Protein AF-A0AAW2TQI1-F1 (afdb_monomer_lite)

pLDDT: mean 74.45, std 17.54, range [37.34, 96.38]

Structure (mmCIF, N/CA/C/O backbone):
data_AF-A0AAW2TQI1-F1
#
_entry.id   AF-A0AAW2TQI1-F1
#
loop_
_atom_site.group_PDB
_atom_site.id
_atom_site.type_symbol
_atom_site.label_atom_id
_atom_site.label_alt_id
_atom_site.label_comp_id
_atom_site.label_asym_id
_atom_site.label_entity_id
_atom_site.label_seq_id
_atom_site.pdbx_PDB_ins_code
_atom_site.Cartn_x
_atom_site.Cartn_y
_atom_site.Cartn_z
_atom_site.occupancy
_atom_site.B_iso_or_equiv
_atom_site.auth_seq_id
_atom_site.auth_comp_id
_atom_site.auth_asym_id
_atom_site.auth_atom_id
_atom_site.pdbx_PDB_model_num
ATOM 1 N N . MET A 1 1 ? 34.542 -29.849 -74.095 1.00 41.56 1 MET A N 1
ATOM 2 C CA . MET A 1 1 ? 35.084 -29.300 -72.827 1.00 41.56 1 MET A CA 1
ATOM 3 C C . MET A 1 1 ? 34.704 -27.828 -72.737 1.00 41.56 1 MET A C 1
ATOM 5 O O . MET A 1 1 ? 34.682 -27.229 -73.804 1.00 41.56 1 MET A O 1
ATOM 9 N N . PRO A 1 2 ? 34.475 -27.197 -71.568 1.00 49.41 2 PRO A N 1
ATOM 10 C CA . PRO A 1 2 ? 34.275 -27.697 -70.201 1.00 49.41 2 PRO A CA 1
ATOM 11 C C . PRO A 1 2 ? 32.931 -27.244 -69.566 1.00 49.41 2 PRO A C 1
ATOM 13 O O . PRO A 1 2 ? 32.366 -26.209 -69.908 1.00 49.41 2 PRO A O 1
ATOM 16 N N . MET A 1 3 ? 32.432 -28.024 -68.602 1.00 49.19 3 MET A N 1
ATOM 17 C CA . MET A 1 3 ? 31.246 -27.703 -67.796 1.00 49.19 3 MET A CA 1
ATOM 18 C C . MET A 1 3 ? 31.577 -26.629 -66.751 1.00 49.19 3 MET A C 1
ATOM 20 O O . MET A 1 3 ? 32.548 -26.766 -66.006 1.00 49.19 3 MET A O 1
ATOM 24 N N . LYS A 1 4 ? 30.753 -25.581 -66.654 1.00 52.31 4 LYS A N 1
ATOM 25 C CA . LYS A 1 4 ? 30.896 -24.528 -65.641 1.00 52.31 4 LYS A CA 1
ATOM 26 C C . LYS A 1 4 ? 30.096 -24.896 -64.387 1.00 52.31 4 LYS A C 1
ATOM 28 O O . LYS A 1 4 ? 28.874 -24.813 -64.375 1.00 52.31 4 LYS A O 1
ATOM 33 N N . LYS A 1 5 ? 30.805 -25.325 -63.338 1.00 51.91 5 LYS A N 1
ATOM 34 C CA . LYS A 1 5 ? 30.327 -25.345 -61.943 1.00 51.91 5 LYS A CA 1
ATOM 35 C C . LYS A 1 5 ? 30.584 -23.983 -61.282 1.00 51.91 5 LYS A C 1
ATOM 37 O O . LYS A 1 5 ? 31.514 -23.292 -61.695 1.00 51.91 5 LYS A O 1
ATOM 42 N N . LYS A 1 6 ? 29.821 -23.722 -60.209 1.00 42.81 6 LYS A N 1
ATOM 43 C CA . LYS A 1 6 ? 29.890 -22.669 -59.161 1.00 42.81 6 LYS A CA 1
ATOM 44 C C . LYS A 1 6 ? 28.640 -21.784 -59.193 1.00 42.81 6 LYS A C 1
ATOM 46 O O . LYS A 1 6 ? 28.255 -21.333 -60.257 1.00 42.81 6 LYS A O 1
ATOM 51 N N . GLU A 1 7 ? 27.958 -21.469 -58.101 1.00 39.72 7 GLU A N 1
ATOM 52 C CA . GLU A 1 7 ? 28.167 -21.701 -56.671 1.00 39.72 7 GLU A CA 1
ATOM 53 C C . GLU A 1 7 ? 26.815 -21.418 -55.994 1.00 39.72 7 GLU A C 1
ATOM 55 O O . GLU A 1 7 ? 26.123 -20.464 -56.345 1.00 39.72 7 GLU A O 1
ATOM 60 N N . THR A 1 8 ? 26.433 -22.244 -55.026 1.00 48.50 8 THR A N 1
ATOM 61 C CA . THR A 1 8 ? 25.321 -21.990 -54.108 1.00 48.50 8 THR A CA 1
ATOM 62 C C . THR A 1 8 ? 25.683 -20.816 -53.200 1.00 48.50 8 THR A C 1
ATOM 64 O O . THR A 1 8 ? 26.434 -20.991 -52.240 1.00 48.50 8 THR A O 1
ATOM 67 N N . LYS A 1 9 ? 25.157 -19.617 -53.466 1.00 39.91 9 LYS A N 1
ATOM 68 C CA . LYS A 1 9 ? 25.144 -18.546 -52.463 1.00 39.91 9 LYS A CA 1
ATOM 69 C C . LYS A 1 9 ? 23.892 -18.691 -51.609 1.00 39.91 9 LYS A C 1
ATOM 71 O O . LYS A 1 9 ? 22.825 -18.194 -51.952 1.00 39.91 9 LYS A O 1
ATOM 76 N N . GLY A 1 10 ? 24.060 -19.398 -50.494 1.00 44.88 10 GLY A N 1
ATOM 77 C CA . GLY A 1 10 ? 23.170 -19.293 -49.350 1.00 44.88 10 GLY A CA 1
ATOM 78 C C . GLY A 1 10 ? 23.178 -17.852 -48.851 1.00 44.88 10 GLY A C 1
ATOM 79 O O . GLY A 1 10 ? 24.150 -17.397 -48.253 1.00 44.88 10 GLY A O 1
ATOM 80 N N . GLY A 1 11 ? 22.104 -17.127 -49.141 1.00 37.34 11 GLY A N 1
ATOM 81 C CA . GLY A 1 11 ? 21.785 -15.873 -48.479 1.00 37.34 11 GLY A CA 1
ATOM 82 C C . GLY A 1 11 ? 21.045 -16.195 -47.192 1.00 37.34 11 GLY A C 1
ATOM 83 O O . GLY A 1 11 ? 19.824 -16.282 -47.188 1.00 37.34 11 GLY A O 1
ATOM 84 N N . SER A 1 12 ? 21.790 -16.412 -46.109 1.00 49.69 12 SER A N 1
ATOM 85 C CA . SER A 1 12 ? 21.239 -16.345 -44.758 1.00 49.69 12 SER A CA 1
ATOM 86 C C . SER A 1 12 ? 20.900 -14.884 -44.476 1.00 49.69 12 SER A C 1
ATOM 88 O O . SER A 1 12 ? 21.736 -14.139 -43.971 1.00 49.69 12 SER A O 1
ATOM 90 N N . SER A 1 13 ? 19.694 -14.449 -44.837 1.00 48.59 13 SER A N 1
ATOM 91 C CA . SER A 1 13 ? 19.139 -13.193 -44.338 1.00 48.59 13 SER A CA 1
ATOM 92 C C . SER A 1 13 ? 18.722 -13.416 -42.887 1.00 48.59 13 SER A C 1
ATOM 94 O O . SER A 1 13 ? 17.563 -13.707 -42.591 1.00 48.59 13 SER A O 1
ATOM 96 N N . ALA A 1 14 ? 19.694 -13.340 -41.980 1.00 60.34 14 ALA A N 1
ATOM 97 C CA . ALA A 1 14 ? 19.381 -13.027 -40.598 1.00 60.34 14 ALA A CA 1
ATOM 98 C C . ALA A 1 14 ? 18.690 -11.653 -40.603 1.00 60.34 14 ALA A C 1
ATOM 100 O O . ALA A 1 14 ? 19.187 -10.747 -41.280 1.00 60.34 14 ALA A O 1
ATOM 101 N N . PRO A 1 15 ? 17.549 -11.473 -39.919 1.00 51.19 15 PRO A N 1
ATOM 102 C CA . PRO A 1 15 ? 17.059 -10.132 -39.681 1.00 51.19 15 PRO A CA 1
ATOM 103 C C . PRO A 1 15 ? 18.095 -9.446 -38.793 1.00 51.19 15 PRO A C 1
ATOM 105 O O . PRO A 1 15 ? 18.330 -9.864 -37.659 1.00 51.19 15 PRO A O 1
ATOM 108 N N . ASP A 1 16 ? 18.747 -8.430 -39.345 1.00 50.06 16 ASP A N 1
ATOM 109 C CA . ASP A 1 16 ? 19.496 -7.445 -38.583 1.00 50.06 16 ASP A CA 1
ATOM 110 C C . ASP A 1 16 ? 18.473 -6.724 -37.700 1.00 50.06 16 ASP A C 1
ATOM 112 O O . ASP A 1 16 ? 17.765 -5.814 -38.137 1.00 50.06 16 ASP A O 1
ATOM 116 N N . VAL A 1 17 ? 18.267 -7.244 -36.488 1.00 58.81 17 VAL A N 1
ATOM 117 C CA . VAL A 1 17 ? 17.437 -6.593 -35.480 1.00 58.81 17 VAL A CA 1
ATOM 118 C C . VAL A 1 17 ? 18.268 -5.422 -34.988 1.00 58.81 17 VAL A C 1
ATOM 120 O O . VAL A 1 17 ? 19.022 -5.536 -34.021 1.00 58.81 17 VAL A O 1
ATOM 123 N N . ALA A 1 18 ? 18.158 -4.304 -35.706 1.00 57.28 18 ALA A N 1
ATOM 124 C CA . ALA A 1 18 ? 18.567 -3.005 -35.211 1.00 57.28 18 ALA A CA 1
ATOM 125 C C . ALA A 1 18 ? 18.084 -2.880 -33.757 1.00 57.28 18 ALA A C 1
ATOM 127 O O . ALA A 1 18 ? 16.956 -3.299 -33.463 1.00 57.28 18 ALA A O 1
ATOM 128 N N . PRO A 1 19 ? 18.901 -2.354 -32.829 1.00 61.25 19 PRO A N 1
ATOM 129 C CA . PRO A 1 19 ? 18.402 -2.052 -31.503 1.00 61.25 19 PRO A CA 1
ATOM 130 C C . PRO A 1 19 ? 17.309 -1.000 -31.692 1.00 61.25 19 PRO A C 1
ATOM 132 O O . PRO A 1 19 ? 17.611 0.163 -31.938 1.00 61.25 19 PRO A O 1
ATOM 135 N N . GLU A 1 20 ? 16.043 -1.431 -31.671 1.00 64.31 20 GLU A N 1
ATOM 136 C CA . GLU A 1 20 ? 14.891 -0.538 -31.597 1.00 64.31 20 GLU A CA 1
ATOM 137 C C . GLU A 1 20 ? 15.213 0.443 -30.480 1.00 64.31 20 GLU A C 1
ATOM 139 O O . GLU A 1 20 ? 15.367 0.035 -29.322 1.00 64.31 20 GLU A O 1
ATOM 144 N N . GLU A 1 21 ? 15.394 1.715 -30.841 1.00 62.41 21 GLU A N 1
ATOM 145 C CA . GLU A 1 21 ? 15.554 2.763 -29.851 1.00 62.41 21 GLU A CA 1
ATOM 146 C C . GLU A 1 21 ? 14.424 2.582 -28.839 1.00 62.41 21 GLU A C 1
ATOM 148 O O . GLU A 1 21 ? 13.259 2.459 -29.247 1.00 62.41 21 GLU A O 1
ATOM 153 N N . PRO A 1 22 ? 14.732 2.470 -27.536 1.00 67.12 22 PRO A N 1
ATOM 154 C CA . PRO A 1 22 ? 13.702 2.237 -26.549 1.00 67.12 22 PRO A CA 1
ATOM 155 C C . PRO A 1 22 ? 12.763 3.434 -26.613 1.00 67.12 22 PRO A C 1
ATOM 157 O O . PRO A 1 22 ? 13.109 4.520 -26.159 1.00 67.12 22 PRO A O 1
ATOM 160 N N . LYS A 1 23 ? 11.585 3.247 -27.220 1.00 67.31 23 LYS A N 1
ATOM 161 C CA . LYS A 1 23 ? 10.505 4.232 -27.232 1.00 67.31 23 LYS A CA 1
ATOM 162 C C . LYS A 1 23 ? 10.202 4.547 -25.769 1.00 67.31 23 LYS A C 1
ATOM 164 O O . LYS A 1 23 ? 9.575 3.755 -25.063 1.00 67.31 23 LYS A O 1
ATOM 169 N N . MET A 1 24 ? 10.760 5.650 -25.277 1.00 72.00 24 MET A N 1
ATOM 170 C CA . MET A 1 24 ? 10.659 6.045 -23.879 1.00 72.00 24 MET A CA 1
ATOM 171 C C . MET A 1 24 ? 9.279 6.658 -23.647 1.00 72.00 24 MET A C 1
ATOM 173 O O . MET A 1 24 ? 9.111 7.872 -23.566 1.00 72.00 24 MET A O 1
ATOM 177 N N . ASP A 1 25 ? 8.262 5.804 -23.574 1.00 86.50 25 ASP A N 1
ATOM 178 C CA . ASP A 1 25 ? 6.928 6.203 -23.151 1.00 86.50 25 ASP A CA 1
ATOM 179 C C . ASP A 1 25 ? 6.990 6.765 -21.725 1.00 86.50 25 ASP A C 1
ATOM 181 O O . ASP A 1 25 ? 7.638 6.209 -20.842 1.00 86.50 25 ASP A O 1
ATOM 185 N N . ILE A 1 26 ? 6.222 7.816 -21.430 1.00 86.25 26 ILE A N 1
ATOM 186 C CA . ILE A 1 26 ? 6.152 8.393 -20.070 1.00 86.25 26 ILE A CA 1
ATOM 187 C C . ILE A 1 26 ? 5.866 7.302 -19.017 1.00 86.25 26 ILE A C 1
ATOM 189 O O . ILE A 1 26 ? 6.375 7.337 -17.900 1.00 86.25 26 ILE A O 1
ATOM 193 N N . LYS A 1 27 ? 5.085 6.279 -19.387 1.00 83.19 27 LYS A N 1
ATOM 194 C CA . LYS A 1 27 ? 4.774 5.131 -18.526 1.00 83.19 27 LYS A CA 1
ATOM 195 C C . LYS A 1 27 ? 5.965 4.201 -18.279 1.00 83.19 27 LYS A C 1
ATOM 197 O O . LYS A 1 27 ? 6.001 3.605 -17.205 1.00 83.19 27 LYS A O 1
ATOM 202 N N . SER A 1 28 ? 6.870 4.003 -19.240 1.00 83.94 28 SER A N 1
ATOM 203 C CA . SER A 1 28 ? 8.086 3.206 -19.022 1.00 83.94 28 SER A CA 1
ATOM 204 C C . SER A 1 28 ? 9.082 3.991 -18.177 1.00 83.94 28 SER A C 1
ATOM 206 O O . SER A 1 28 ? 9.512 3.474 -17.153 1.00 83.94 28 SER A O 1
ATOM 208 N N . ILE A 1 29 ? 9.285 5.278 -18.478 1.00 86.81 29 ILE A N 1
ATOM 209 C CA . ILE A 1 29 ? 10.141 6.174 -17.683 1.00 86.81 29 ILE A CA 1
ATOM 210 C C . ILE A 1 29 ? 9.703 6.201 -16.209 1.00 86.81 29 ILE A C 1
ATOM 212 O O . ILE A 1 29 ? 10.528 6.055 -15.314 1.00 86.81 29 ILE A O 1
ATOM 216 N N . LEU A 1 30 ? 8.402 6.343 -15.922 1.00 83.19 30 LEU A N 1
ATOM 217 C CA . LEU A 1 30 ? 7.898 6.348 -14.540 1.00 83.19 30 LEU A CA 1
ATOM 218 C C . LEU A 1 30 ? 8.141 5.020 -13.804 1.00 83.19 30 LEU A C 1
ATOM 220 O O . LEU A 1 30 ? 8.443 5.036 -12.611 1.00 83.19 30 LEU A O 1
ATOM 224 N N . LYS A 1 31 ? 8.029 3.881 -14.499 1.00 82.75 31 LYS A N 1
ATOM 225 C CA . LYS A 1 31 ? 8.341 2.560 -13.924 1.00 82.75 31 LYS A CA 1
ATOM 226 C C . LYS A 1 31 ? 9.834 2.417 -13.644 1.00 82.75 31 LYS A C 1
ATOM 228 O O . LYS A 1 31 ? 10.207 1.858 -12.616 1.00 82.75 31 LYS A O 1
ATOM 233 N N . ASP A 1 32 ? 10.670 2.944 -14.530 1.00 78.00 32 ASP A N 1
ATOM 234 C CA . ASP A 1 32 ? 12.121 2.909 -14.377 1.00 78.00 32 ASP A CA 1
ATOM 235 C C . ASP A 1 32 ? 12.578 3.825 -13.235 1.00 78.00 32 ASP A C 1
ATOM 237 O O . ASP A 1 32 ? 13.457 3.440 -12.471 1.00 78.00 32 ASP A O 1
ATOM 241 N N . ILE A 1 33 ? 11.920 4.975 -13.028 1.00 83.38 33 ILE A N 1
ATOM 242 C CA . ILE A 1 33 ? 12.127 5.846 -11.856 1.00 83.38 33 ILE A CA 1
ATOM 243 C C . ILE A 1 33 ? 11.748 5.124 -10.555 1.00 83.38 33 ILE A C 1
ATOM 245 O O . ILE A 1 33 ? 12.490 5.204 -9.576 1.00 83.38 33 ILE A O 1
ATOM 249 N N . GLU A 1 34 ? 10.625 4.397 -10.530 1.00 76.88 34 GLU A N 1
ATOM 250 C CA . GLU A 1 34 ? 10.228 3.587 -9.366 1.00 76.88 34 GLU A CA 1
ATOM 251 C C . GLU A 1 34 ? 11.269 2.494 -9.062 1.00 76.88 34 GLU A C 1
ATOM 253 O O . GLU A 1 34 ? 11.554 2.204 -7.899 1.00 76.88 34 GLU A O 1
ATOM 258 N N . PHE A 1 35 ? 11.890 1.927 -10.101 1.00 71.56 35 PHE A N 1
ATOM 259 C CA . PHE A 1 35 ? 12.944 0.924 -9.967 1.00 71.56 35 PHE A CA 1
ATOM 260 C C . PHE A 1 35 ? 14.319 1.522 -9.626 1.00 71.56 35 PHE A C 1
ATOM 262 O O . PHE A 1 35 ? 15.108 0.865 -8.947 1.00 71.56 35 PHE A O 1
ATOM 269 N N . LEU A 1 36 ? 14.613 2.763 -10.021 1.00 72.75 36 LEU A N 1
ATOM 270 C CA . LEU A 1 36 ? 15.906 3.426 -9.798 1.00 72.75 36 LEU A CA 1
ATOM 271 C C . LEU A 1 36 ? 16.269 3.525 -8.305 1.00 72.75 36 LEU A C 1
ATOM 273 O O . LEU A 1 36 ? 17.440 3.464 -7.942 1.00 72.75 36 LEU A O 1
ATOM 277 N N . GLY A 1 37 ? 15.264 3.613 -7.427 1.00 68.94 37 GLY A N 1
ATOM 278 C CA . GLY A 1 37 ? 15.445 3.650 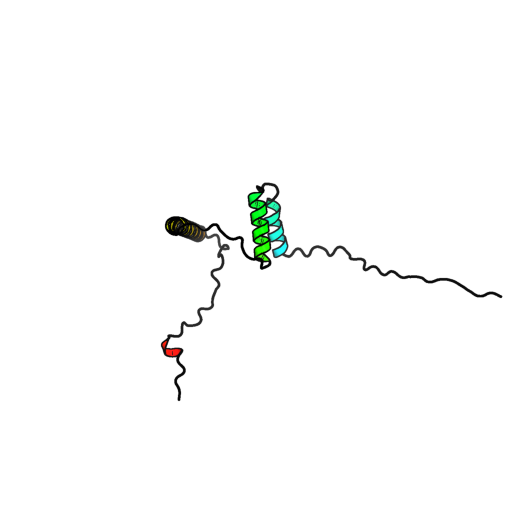-5.972 1.00 68.94 37 GLY A CA 1
ATOM 279 C C . GLY A 1 37 ? 15.844 2.315 -5.329 1.00 68.94 37 GLY A C 1
ATOM 280 O O . GLY A 1 37 ? 16.033 2.262 -4.116 1.00 68.94 37 GLY A O 1
ATOM 281 N N . SER A 1 38 ? 15.966 1.227 -6.096 1.00 69.00 38 SER A N 1
ATOM 282 C CA . SER A 1 38 ? 16.143 -0.128 -5.554 1.00 69.00 38 SER A CA 1
ATOM 283 C C . SER A 1 38 ? 17.547 -0.452 -5.023 1.00 69.00 38 SER A C 1
ATOM 285 O O . SER A 1 38 ? 17.696 -1.442 -4.308 1.00 69.00 38 SER A O 1
ATOM 287 N N . SER A 1 39 ? 18.562 0.374 -5.295 1.00 70.62 39 SER A N 1
ATOM 288 C CA . SER A 1 39 ? 19.934 0.177 -4.792 1.00 70.62 39 SER A CA 1
ATOM 289 C C . SER A 1 39 ? 20.064 0.339 -3.272 1.00 70.62 39 SER A C 1
ATOM 291 O O . SER A 1 39 ? 20.890 -0.330 -2.657 1.00 70.62 39 SER A O 1
ATOM 293 N N . HIS A 1 40 ? 19.231 1.182 -2.655 1.00 80.56 40 HIS A N 1
ATOM 294 C CA . HIS A 1 40 ? 19.224 1.433 -1.207 1.00 80.56 40 HIS A CA 1
ATOM 295 C C . HIS A 1 40 ? 18.087 0.713 -0.467 1.00 80.56 40 HIS A C 1
ATOM 297 O O . HIS A 1 40 ? 17.875 0.951 0.721 1.00 80.56 40 HIS A O 1
ATOM 303 N N . MET A 1 41 ? 17.342 -0.155 -1.155 1.00 85.06 41 MET A N 1
ATOM 304 C CA . MET A 1 41 ? 16.216 -0.870 -0.563 1.00 85.06 41 MET A CA 1
ATOM 305 C C . MET A 1 41 ? 16.673 -2.110 0.193 1.00 85.06 41 MET A C 1
ATOM 307 O O . MET A 1 41 ? 17.556 -2.859 -0.229 1.00 85.06 41 MET A O 1
ATOM 311 N N . THR A 1 42 ? 16.001 -2.373 1.305 1.00 89.69 42 THR A N 1
ATOM 312 C CA . THR A 1 42 ? 16.115 -3.647 2.000 1.00 89.69 42 THR A CA 1
ATOM 313 C C . THR A 1 42 ? 15.574 -4.776 1.119 1.00 89.69 42 THR A C 1
ATOM 315 O O . THR A 1 42 ? 14.691 -4.589 0.277 1.00 89.69 42 THR A O 1
ATOM 318 N N . TRP A 1 43 ? 16.055 -6.000 1.349 1.00 89.38 43 TRP A N 1
ATOM 319 C CA . TRP A 1 43 ? 15.546 -7.195 0.663 1.00 89.38 43 TRP A CA 1
ATOM 320 C C . TRP A 1 43 ? 14.012 -7.317 0.729 1.00 89.38 43 TRP A C 1
ATOM 322 O O . TRP A 1 43 ? 13.367 -7.734 -0.234 1.00 89.38 43 TRP A O 1
ATOM 332 N N . LYS A 1 44 ? 13.419 -6.921 1.861 1.00 90.62 44 LYS A N 1
ATOM 333 C CA . LYS A 1 44 ? 11.973 -6.976 2.086 1.00 90.62 44 LYS A CA 1
ATOM 334 C C . LYS A 1 44 ? 11.217 -6.040 1.146 1.00 90.62 44 LYS A C 1
ATOM 336 O O . LYS A 1 44 ? 10.259 -6.460 0.506 1.00 90.62 44 LYS A O 1
ATOM 341 N N . GLU A 1 45 ? 11.697 -4.810 1.014 1.00 88.81 45 GLU A N 1
ATOM 342 C CA . GLU A 1 45 ? 11.125 -3.814 0.107 1.00 88.81 45 GLU A CA 1
ATOM 343 C C . GLU A 1 45 ? 11.264 -4.256 -1.351 1.00 88.81 45 GLU A C 1
ATOM 345 O O . GLU A 1 45 ? 10.300 -4.175 -2.114 1.00 88.81 45 GLU A O 1
ATOM 350 N N . LYS A 1 46 ? 12.416 -4.828 -1.724 1.00 89.25 46 LYS A N 1
ATOM 351 C CA . LYS A 1 46 ? 12.623 -5.403 -3.060 1.00 89.25 46 LYS A CA 1
ATOM 352 C C . LYS A 1 46 ? 11.603 -6.503 -3.370 1.00 89.25 46 LYS A C 1
ATOM 354 O O . LYS A 1 46 ? 10.985 -6.489 -4.436 1.00 89.25 46 LYS A O 1
ATOM 359 N N . LYS A 1 47 ? 11.369 -7.419 -2.424 1.00 91.38 47 LYS A N 1
ATOM 360 C CA . LYS A 1 47 ? 10.377 -8.491 -2.586 1.00 91.38 47 LYS A CA 1
ATOM 361 C C . LYS A 1 47 ? 8.954 -7.948 -2.707 1.00 91.38 47 LYS A C 1
ATOM 363 O O . LYS A 1 47 ? 8.166 -8.469 -3.496 1.00 91.38 47 LYS A O 1
ATOM 368 N N . ASP A 1 48 ? 8.625 -6.892 -1.973 1.00 90.31 48 ASP A N 1
ATOM 369 C CA . ASP A 1 48 ? 7.317 -6.246 -2.063 1.00 90.31 48 ASP A CA 1
ATOM 370 C C . ASP A 1 48 ? 7.097 -5.563 -3.422 1.00 90.31 48 ASP A C 1
ATOM 372 O O . ASP A 1 48 ? 6.000 -5.674 -3.976 1.00 90.31 48 ASP A O 1
ATOM 376 N N . LEU A 1 49 ? 8.119 -4.926 -4.006 1.00 88.88 49 LEU A N 1
ATOM 377 C CA . LEU A 1 49 ? 8.040 -4.370 -5.365 1.00 88.88 49 LEU A CA 1
ATOM 378 C C . LEU A 1 49 ? 7.823 -5.462 -6.420 1.00 88.88 49 LEU A C 1
ATOM 380 O O . LEU A 1 49 ? 6.962 -5.325 -7.291 1.00 88.88 49 LEU A O 1
ATOM 384 N N . GLU A 1 50 ? 8.537 -6.582 -6.315 1.00 88.69 50 GLU A N 1
ATOM 385 C CA . GLU A 1 50 ? 8.314 -7.742 -7.185 1.00 88.69 50 GLU A CA 1
ATOM 386 C C . GLU A 1 50 ? 6.888 -8.287 -7.047 1.00 88.69 50 GLU A C 1
ATOM 388 O O . GLU A 1 50 ? 6.217 -8.533 -8.050 1.00 88.69 50 GLU A O 1
ATOM 393 N N . ASN A 1 51 ? 6.384 -8.421 -5.817 1.00 91.81 51 ASN A N 1
ATOM 394 C CA . ASN A 1 51 ? 5.018 -8.878 -5.569 1.00 91.81 51 ASN A CA 1
ATOM 395 C C . ASN A 1 51 ? 3.986 -7.925 -6.194 1.00 91.81 51 ASN A C 1
ATOM 397 O O . ASN A 1 51 ? 3.013 -8.383 -6.794 1.00 91.81 51 ASN A O 1
ATOM 401 N N . ARG A 1 52 ? 4.200 -6.604 -6.120 1.00 90.31 52 ARG A N 1
ATOM 402 C CA . ARG A 1 52 ? 3.342 -5.610 -6.794 1.00 90.31 52 ARG A CA 1
ATOM 403 C C . ARG A 1 52 ? 3.371 -5.768 -8.310 1.00 90.31 52 ARG A C 1
ATOM 405 O O . ARG A 1 52 ? 2.317 -5.678 -8.942 1.00 90.31 52 ARG A O 1
ATOM 412 N N . LYS A 1 53 ? 4.540 -6.044 -8.893 1.00 89.94 53 LYS A N 1
ATOM 413 C CA . LYS A 1 53 ? 4.679 -6.321 -10.329 1.00 89.94 53 LYS A CA 1
ATOM 414 C C . LYS A 1 53 ? 3.896 -7.573 -10.724 1.00 89.94 53 LYS A C 1
ATOM 416 O O . LYS A 1 53 ? 3.127 -7.519 -11.677 1.00 89.94 53 LYS A O 1
ATOM 421 N N . VAL A 1 54 ? 4.016 -8.657 -9.958 1.00 92.31 54 VAL A N 1
ATOM 422 C CA . VAL A 1 54 ? 3.257 -9.902 -10.182 1.00 92.31 54 VAL A CA 1
ATOM 423 C C . VAL A 1 54 ? 1.749 -9.646 -10.128 1.00 92.31 54 VAL A C 1
ATOM 425 O O . VAL A 1 54 ? 1.026 -10.086 -11.017 1.00 92.31 54 VAL A O 1
ATOM 428 N N . VAL A 1 55 ? 1.271 -8.883 -9.142 1.00 93.50 55 VAL A N 1
ATOM 429 C CA . VAL A 1 55 ? -0.153 -8.520 -9.030 1.00 93.50 55 VAL A CA 1
ATOM 430 C C . VAL A 1 55 ? -0.616 -7.638 -10.192 1.00 93.50 55 VAL A C 1
ATOM 432 O O . VAL A 1 55 ? -1.698 -7.855 -10.730 1.00 93.50 55 VAL A O 1
ATOM 435 N N . SER A 1 56 ? 0.208 -6.682 -10.628 1.00 89.31 56 SER A N 1
ATOM 436 C CA . SER A 1 56 ? -0.104 -5.792 -11.760 1.00 89.31 56 SER A CA 1
ATOM 437 C C . SER A 1 56 ? -0.234 -6.542 -13.088 1.00 89.31 56 SER A C 1
ATOM 439 O O . SER A 1 56 ? -0.976 -6.114 -13.966 1.00 89.31 56 SER A O 1
ATOM 441 N N . LEU A 1 57 ? 0.458 -7.676 -13.224 1.00 92.31 57 LEU A N 1
ATOM 442 C CA . LEU A 1 57 ? 0.361 -8.584 -14.371 1.00 92.31 57 LEU A CA 1
ATOM 443 C C . LEU A 1 57 ? -0.838 -9.549 -14.279 1.00 92.31 57 LEU A C 1
ATOM 445 O O . LEU A 1 57 ? -0.980 -10.425 -15.126 1.00 92.31 57 LEU A O 1
ATOM 449 N N . GLY A 1 58 ? -1.698 -9.405 -13.264 1.00 93.38 58 GLY A N 1
ATOM 450 C CA . GLY A 1 58 ? -2.870 -10.260 -13.047 1.00 93.38 58 GLY A CA 1
ATOM 451 C C . GLY A 1 58 ? -2.629 -11.438 -12.100 1.00 93.38 58 GLY A C 1
ATOM 452 O O . GLY A 1 58 ? -3.506 -12.283 -11.933 1.00 93.38 58 GLY A O 1
ATOM 453 N N . GLY A 1 59 ? -1.464 -11.507 -11.453 1.00 94.31 59 GLY A N 1
ATOM 454 C CA . GLY A 1 59 ? -1.190 -12.490 -10.412 1.00 94.31 59 GLY A CA 1
ATOM 455 C C . GLY A 1 59 ? -2.052 -12.278 -9.162 1.00 94.31 59 GLY A C 1
ATOM 456 O O . GLY A 1 59 ? -2.456 -11.164 -8.823 1.00 94.31 59 GLY A O 1
ATOM 457 N N . LYS A 1 60 ? -2.317 -13.362 -8.427 1.00 93.69 60 LYS A N 1
ATOM 458 C CA . LYS A 1 60 ? -3.054 -13.290 -7.160 1.00 93.69 60 LYS A CA 1
ATOM 459 C C . LYS A 1 60 ? -2.217 -12.561 -6.093 1.00 93.69 60 LYS A C 1
ATOM 461 O O . LYS A 1 60 ? -1.051 -12.913 -5.910 1.00 93.69 60 LYS A O 1
ATOM 466 N N . PRO A 1 61 ? -2.793 -11.606 -5.338 1.00 92.81 61 PRO A N 1
ATOM 467 C CA . PRO A 1 61 ? -2.096 -10.963 -4.229 1.00 92.81 61 PRO A CA 1
ATOM 468 C C . PRO A 1 61 ? -1.645 -11.954 -3.147 1.00 92.81 61 PRO A C 1
ATOM 470 O O . PRO A 1 61 ? -2.360 -12.928 -2.877 1.00 92.81 61 PRO A O 1
ATOM 473 N N . PRO A 1 62 ? -0.500 -11.699 -2.484 1.00 91.31 62 PRO A N 1
ATOM 474 C CA . PRO A 1 62 ? -0.023 -12.553 -1.406 1.00 91.31 62 PRO A CA 1
ATOM 475 C C . PRO A 1 62 ? -1.037 -12.588 -0.259 1.00 91.31 62 PRO A C 1
ATOM 477 O O . PRO A 1 62 ? -1.613 -11.568 0.134 1.00 91.31 62 PRO A O 1
ATOM 480 N N . MET A 1 63 ? -1.269 -13.785 0.280 1.00 90.88 63 MET A N 1
ATOM 481 C CA . MET A 1 63 ? -2.233 -13.983 1.357 1.00 90.88 63 MET A CA 1
ATOM 482 C C . MET A 1 63 ? -1.717 -13.345 2.650 1.00 90.88 63 MET A C 1
ATOM 484 O O . MET A 1 63 ? -0.590 -13.591 3.072 1.00 90.88 63 MET A O 1
ATOM 488 N N . LYS A 1 64 ? -2.555 -12.536 3.302 1.00 89.12 64 LYS A N 1
ATOM 489 C CA . LYS A 1 64 ? -2.244 -11.962 4.616 1.00 89.12 64 LYS A CA 1
ATOM 490 C C . LYS A 1 64 ? -2.525 -12.986 5.716 1.00 89.12 64 LYS A C 1
ATOM 492 O O . LYS A 1 64 ? -3.460 -13.781 5.601 1.00 89.12 64 LYS A O 1
ATOM 497 N N . GLN A 1 65 ? -1.748 -12.937 6.797 1.00 92.69 65 GLN A N 1
ATOM 498 C CA . GLN A 1 65 ? -1.998 -13.755 7.983 1.00 92.69 65 GLN A CA 1
ATOM 499 C C . GLN A 1 65 ? -3.390 -13.459 8.555 1.00 92.69 65 GLN A C 1
ATOM 501 O O . GLN A 1 65 ? -3.812 -12.303 8.639 1.00 92.69 65 GLN A O 1
ATOM 506 N N . ARG A 1 66 ? -4.107 -14.510 8.964 1.00 92.06 66 ARG A N 1
ATOM 507 C CA . ARG A 1 66 ? -5.393 -14.367 9.649 1.00 92.06 66 ARG A CA 1
ATOM 508 C C . ARG A 1 66 ? -5.160 -13.815 11.051 1.00 92.06 66 ARG A C 1
ATOM 510 O O . ARG A 1 66 ? -4.466 -14.433 11.851 1.00 92.06 66 ARG A O 1
ATOM 517 N N . LEU A 1 67 ? -5.757 -12.662 11.330 1.00 92.81 67 LEU A N 1
ATOM 518 C CA . LEU A 1 67 ? -5.759 -12.033 12.648 1.00 92.81 67 LEU A CA 1
ATOM 519 C C . LEU A 1 67 ? -7.183 -12.046 13.2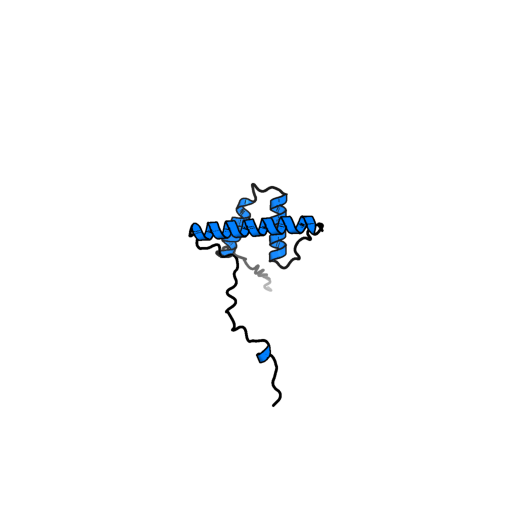21 1.00 92.81 67 LEU A C 1
ATOM 521 O O . LEU A 1 67 ? -8.145 -11.969 12.449 1.00 92.81 67 LEU A O 1
ATOM 525 N N . PRO A 1 68 ? -7.345 -12.117 14.554 1.00 96.38 68 PRO A N 1
ATOM 526 C CA . PRO A 1 68 ? -8.655 -12.004 15.180 1.00 96.38 68 PRO A CA 1
ATOM 527 C C . PRO A 1 68 ? -9.286 -10.635 14.891 1.00 96.38 68 PRO A C 1
ATOM 529 O O . PRO A 1 68 ? -8.598 -9.617 14.766 1.00 96.38 68 PRO A O 1
ATOM 532 N N . LEU A 1 69 ? -10.620 -10.606 14.811 1.00 92.38 69 LEU A N 1
ATOM 533 C CA . LEU A 1 69 ? -11.376 -9.414 14.408 1.00 92.38 69 LEU A CA 1
ATOM 534 C C . LEU A 1 69 ? -11.137 -8.211 15.326 1.00 92.38 69 LEU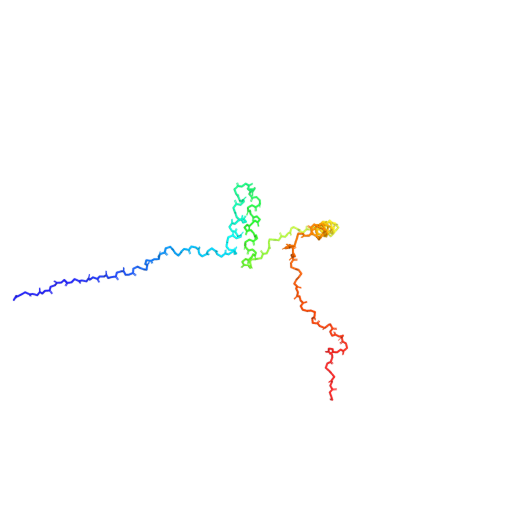 A C 1
ATOM 536 O O . LEU A 1 69 ? -11.110 -7.079 14.847 1.00 92.38 69 LEU A O 1
ATOM 540 N N . SER A 1 70 ? -10.938 -8.447 16.622 1.00 93.56 70 SER A N 1
ATOM 541 C CA . SER A 1 70 ? -10.625 -7.402 17.602 1.00 93.56 70 SER A CA 1
ATOM 542 C C . SER A 1 70 ? -9.365 -6.620 17.222 1.00 93.56 70 SER A C 1
ATOM 544 O O . SER A 1 70 ? -9.379 -5.392 17.225 1.00 93.56 70 SER A O 1
ATOM 546 N N . VAL A 1 71 ? -8.305 -7.321 16.810 1.00 92.38 71 VAL A N 1
ATOM 547 C CA . VAL A 1 71 ? -7.022 -6.722 16.416 1.00 92.38 71 VAL A CA 1
ATOM 548 C C . VAL A 1 71 ? -7.116 -6.090 15.026 1.00 92.38 71 VAL A C 1
ATOM 550 O O . VAL A 1 71 ? -6.679 -4.956 14.828 1.00 92.38 71 VAL A O 1
ATOM 553 N N . ALA A 1 72 ? -7.739 -6.782 14.067 1.00 90.06 72 ALA A N 1
ATOM 554 C CA . ALA A 1 72 ? -7.846 -6.307 12.687 1.00 90.06 72 ALA A CA 1
ATOM 555 C C . ALA A 1 72 ? -8.681 -5.018 12.552 1.00 90.06 72 ALA A C 1
ATOM 557 O O . ALA A 1 72 ? -8.359 -4.146 11.747 1.00 90.06 72 ALA A O 1
ATOM 558 N N . ARG A 1 73 ? -9.745 -4.854 13.350 1.00 93.56 73 ARG A N 1
ATOM 559 C CA . ARG A 1 73 ? -10.595 -3.650 13.297 1.00 93.56 73 ARG A CA 1
ATOM 560 C C . ARG A 1 73 ? -9.832 -2.382 13.677 1.00 93.56 73 ARG A C 1
ATOM 562 O O . ARG A 1 73 ? -10.010 -1.347 13.037 1.00 93.56 73 ARG A O 1
ATOM 569 N N . VAL A 1 74 ? -8.971 -2.458 14.691 1.00 94.81 74 VAL A N 1
ATOM 570 C CA . VAL A 1 74 ? -8.221 -1.296 15.192 1.00 94.81 74 VAL A CA 1
ATOM 571 C C . VAL A 1 74 ? -7.197 -0.816 14.166 1.00 94.81 74 VAL A C 1
ATOM 573 O O . VAL A 1 74 ? -7.069 0.389 13.944 1.00 94.81 74 VAL A O 1
ATOM 576 N N . THR A 1 75 ? -6.485 -1.737 13.514 1.00 91.19 75 THR A N 1
ATOM 577 C CA . THR A 1 75 ? -5.484 -1.383 12.497 1.00 91.19 75 THR A CA 1
ATOM 578 C C . THR A 1 75 ? -6.134 -0.759 11.266 1.00 91.19 75 THR A C 1
ATOM 580 O O . THR A 1 75 ? -5.661 0.278 10.802 1.00 91.19 75 THR A O 1
A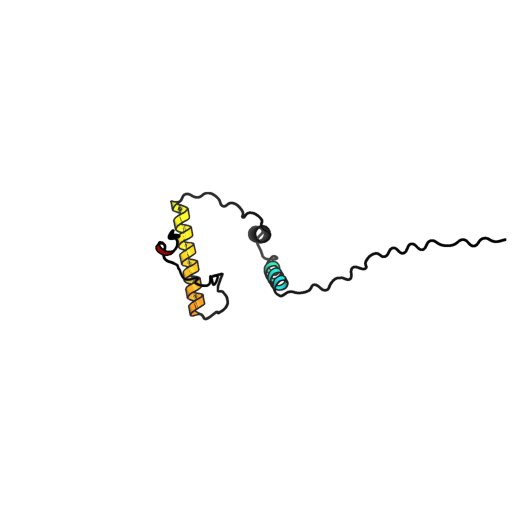TOM 583 N N . MET A 1 76 ? -7.260 -1.314 10.805 1.00 90.75 76 MET A N 1
ATOM 584 C CA . MET A 1 76 ? -8.044 -0.772 9.690 1.00 90.75 76 MET A CA 1
ATOM 585 C C . MET A 1 76 ? -8.582 0.632 9.988 1.00 90.75 76 MET A C 1
ATOM 587 O O . MET A 1 76 ? -8.456 1.523 9.150 1.00 90.75 76 MET A O 1
ATOM 591 N N . LYS A 1 77 ? -9.130 0.859 11.192 1.00 95.81 77 LYS A N 1
ATOM 592 C CA . LYS A 1 77 ? -9.623 2.183 11.606 1.00 95.81 77 LYS A CA 1
ATOM 593 C C . LYS A 1 77 ? -8.502 3.225 11.592 1.00 95.81 77 LYS A C 1
ATOM 595 O O . LYS A 1 77 ? -8.638 4.254 10.941 1.00 95.81 77 LYS A O 1
ATOM 600 N N . LYS A 1 78 ? -7.363 2.923 12.226 1.00 95.56 78 LYS A N 1
ATOM 601 C CA . LYS A 1 78 ? -6.202 3.830 12.257 1.00 95.56 78 LYS A CA 1
ATOM 602 C C . LYS A 1 78 ? -5.613 4.085 10.869 1.00 95.56 78 LYS A C 1
ATOM 604 O O . LYS A 1 78 ? -5.096 5.168 10.616 1.00 95.56 78 LYS A O 1
ATOM 609 N N . GLN A 1 79 ? -5.645 3.094 9.977 1.00 93.19 79 GLN A N 1
ATOM 610 C CA . GLN A 1 79 ? -5.201 3.274 8.597 1.00 93.19 79 GLN A CA 1
ATOM 611 C C . GLN A 1 79 ? -6.114 4.243 7.843 1.00 93.19 79 GLN A C 1
ATOM 613 O O . GLN A 1 79 ? -5.607 5.187 7.246 1.00 93.19 79 GLN A O 1
ATOM 618 N N . LYS A 1 80 ? -7.435 4.069 7.956 1.00 95.38 80 LYS A N 1
ATOM 619 C CA . LYS A 1 80 ? -8.422 4.963 7.342 1.00 95.38 80 LYS A CA 1
ATOM 620 C C . LYS A 1 80 ? -8.281 6.401 7.844 1.00 95.38 80 LYS A C 1
ATOM 622 O O . LYS A 1 80 ? -8.214 7.319 7.042 1.00 95.38 80 LYS A O 1
ATOM 627 N N . GLU A 1 81 ? -8.141 6.587 9.155 1.00 95.06 81 GLU A N 1
ATOM 628 C CA . GLU A 1 81 ? -7.928 7.911 9.759 1.00 95.06 81 GLU A CA 1
ATOM 629 C C . GLU A 1 81 ? -6.630 8.575 9.267 1.00 95.06 81 GLU 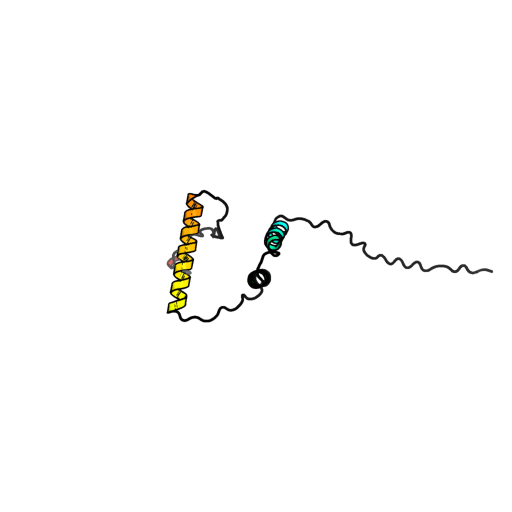A C 1
ATOM 631 O O . GLU A 1 81 ? -6.602 9.781 9.029 1.00 95.06 81 GLU A O 1
ATOM 636 N N . ARG A 1 82 ? -5.545 7.806 9.083 1.00 93.12 82 ARG A N 1
ATOM 637 C CA . ARG A 1 82 ? -4.294 8.328 8.505 1.00 93.12 82 ARG A CA 1
ATOM 638 C C . ARG A 1 82 ? -4.459 8.739 7.046 1.00 93.12 82 ARG A C 1
ATOM 640 O O . ARG A 1 82 ? -3.948 9.785 6.660 1.00 93.12 82 ARG A O 1
ATOM 647 N N . GLU A 1 83 ? -5.152 7.934 6.249 1.00 90.12 83 GLU A N 1
ATOM 648 C CA . GLU A 1 83 ? -5.427 8.239 4.841 1.00 90.12 83 GLU A CA 1
ATOM 649 C C . GLU A 1 83 ? -6.325 9.477 4.701 1.00 90.12 83 GLU A C 1
ATOM 651 O O . GLU A 1 83 ? -6.063 10.326 3.852 1.00 90.12 83 GLU A O 1
ATOM 656 N N . GLU A 1 84 ? -7.323 9.634 5.573 1.00 91.56 84 GLU A N 1
ATOM 657 C CA . GLU A 1 84 ? -8.192 10.815 5.623 1.00 91.56 84 GLU A CA 1
ATOM 658 C C . GLU A 1 84 ? -7.423 12.081 6.021 1.00 91.56 84 GLU A C 1
ATOM 660 O O . GLU A 1 84 ? -7.560 13.104 5.351 1.00 91.56 84 GLU A O 1
ATOM 665 N N . LYS A 1 85 ? -6.560 12.015 7.046 1.00 92.31 85 LYS A N 1
ATOM 666 C CA . LYS A 1 85 ? -5.691 13.144 7.425 1.00 92.31 85 LYS A CA 1
ATOM 667 C C . LYS A 1 85 ? -4.761 13.555 6.290 1.00 92.31 85 LYS A C 1
ATOM 669 O O . LYS A 1 85 ? -4.692 14.730 5.955 1.00 92.31 85 LYS A O 1
ATOM 674 N N . LEU A 1 86 ? -4.107 12.587 5.652 1.00 88.12 86 LEU A N 1
ATOM 675 C CA . LEU A 1 86 ? -3.237 12.837 4.504 1.00 88.12 86 LEU A CA 1
ATOM 676 C C . LEU A 1 86 ? -4.013 13.460 3.332 1.00 88.12 86 LEU A C 1
ATOM 678 O O . LEU A 1 86 ? -3.499 14.332 2.635 1.00 88.12 86 LEU A O 1
ATOM 682 N N . LEU A 1 87 ? -5.255 13.026 3.101 1.00 86.12 87 LEU A N 1
ATOM 683 C CA . LEU A 1 87 ? -6.123 13.597 2.073 1.00 86.12 87 LEU A CA 1
ATOM 684 C C . LEU A 1 87 ? -6.521 15.040 2.408 1.00 86.12 87 LEU A C 1
ATOM 686 O O . LEU A 1 87 ? -6.491 15.896 1.524 1.00 86.12 87 LEU A O 1
ATOM 690 N N . GLN A 1 88 ? -6.843 15.320 3.670 1.00 86.94 88 GLN A N 1
ATOM 691 C CA . GLN A 1 88 ? -7.155 16.664 4.152 1.00 86.94 88 GLN A CA 1
ATOM 692 C C . GLN A 1 88 ? -5.943 17.596 4.035 1.00 86.94 88 GLN A C 1
ATOM 694 O O . GLN A 1 88 ? -6.069 18.695 3.500 1.00 86.94 88 GLN A O 1
ATOM 699 N N . GLU A 1 89 ? -4.761 17.148 4.458 1.00 85.88 89 GLU A N 1
ATOM 700 C CA . GLU A 1 89 ? -3.504 17.890 4.307 1.00 85.88 89 GLU A CA 1
ATOM 701 C C . GLU A 1 89 ? -3.209 18.198 2.835 1.00 85.88 89 GLU A C 1
ATOM 703 O O . GLU A 1 89 ? -2.898 19.338 2.493 1.00 85.88 89 GLU A O 1
ATOM 708 N N . ARG A 1 90 ? -3.371 17.216 1.936 1.00 83.19 90 ARG A N 1
ATOM 709 C CA . ARG A 1 90 ? -3.210 17.410 0.483 1.00 83.19 90 ARG A CA 1
ATOM 710 C C . ARG A 1 90 ? -4.196 18.429 -0.087 1.00 83.19 90 ARG A C 1
ATOM 712 O O . ARG A 1 90 ? -3.806 19.204 -0.959 1.00 83.19 90 ARG A O 1
ATOM 719 N N . ALA A 1 91 ? -5.442 18.424 0.391 1.00 81.31 91 ALA A N 1
ATOM 720 C CA . ALA A 1 91 ? -6.467 19.377 -0.024 1.00 81.31 91 ALA A CA 1
ATOM 721 C C . ALA A 1 91 ? -6.136 20.806 0.433 1.00 81.31 91 ALA A C 1
ATOM 723 O O . ALA A 1 91 ? -6.265 21.738 -0.356 1.00 81.31 91 ALA A O 1
ATOM 724 N N . ILE A 1 92 ? -5.655 20.973 1.670 1.00 82.06 92 ILE A N 1
ATOM 725 C CA . ILE A 1 92 ? -5.254 22.277 2.223 1.00 82.06 92 ILE A CA 1
ATOM 726 C C . ILE A 1 92 ? -4.018 22.826 1.500 1.00 82.06 92 ILE A C 1
ATOM 728 O O . ILE A 1 92 ? -3.993 23.998 1.137 1.00 82.06 92 ILE A O 1
ATOM 732 N N . LEU A 1 93 ? -3.002 21.990 1.251 1.00 77.38 93 LEU A N 1
ATOM 733 C CA . LEU A 1 93 ? -1.756 22.413 0.596 1.00 77.38 93 LEU A CA 1
ATOM 734 C C . LEU A 1 93 ? -1.898 22.691 -0.911 1.00 77.38 93 LEU A C 1
ATOM 736 O O . LEU A 1 93 ? -0.901 23.003 -1.559 1.00 77.38 93 LEU A O 1
ATOM 740 N N . GLY A 1 94 ? -3.091 22.534 -1.497 1.00 66.50 94 GLY A N 1
ATOM 741 C CA . GLY A 1 94 ? -3.331 22.816 -2.915 1.00 66.50 94 GLY A CA 1
ATOM 742 C C . GLY A 1 94 ? -2.485 21.972 -3.878 1.00 66.50 94 GLY A C 1
ATOM 743 O O . GLY A 1 94 ? -2.343 22.331 -5.047 1.00 66.50 94 GLY A O 1
ATOM 744 N N . ARG A 1 95 ? -1.908 20.847 -3.420 1.00 64.50 95 ARG A N 1
ATOM 745 C CA . ARG A 1 95 ? -1.076 19.962 -4.249 1.00 64.50 95 ARG A CA 1
ATOM 746 C C . ARG A 1 95 ? -1.987 19.125 -5.154 1.00 64.50 95 ARG A C 1
ATOM 748 O O . ARG A 1 95 ? -2.316 17.975 -4.865 1.00 64.50 95 ARG A O 1
ATOM 755 N N . PHE A 1 96 ? -2.424 19.748 -6.242 1.00 56.03 96 PHE A N 1
ATOM 756 C CA . PHE A 1 96 ? -3.285 19.169 -7.266 1.00 56.03 96 PHE A CA 1
ATOM 757 C C . PHE A 1 96 ? -2.531 18.046 -8.002 1.00 56.03 96 PHE A C 1
ATOM 759 O O . PHE A 1 96 ? -1.476 18.288 -8.582 1.00 56.03 96 PHE A O 1
ATOM 766 N N . GLY A 1 97 ? -3.034 16.806 -7.951 1.00 54.81 97 GLY A N 1
ATOM 767 C CA . GLY A 1 97 ? -2.462 15.689 -8.727 1.00 54.81 97 GLY A CA 1
ATOM 768 C C . GLY A 1 97 ? -2.495 14.306 -8.072 1.00 54.81 97 GLY A C 1
ATOM 769 O O . GLY A 1 97 ? -2.338 13.307 -8.763 1.00 54.81 97 GLY A O 1
ATOM 770 N N . ALA A 1 98 ? -2.760 14.205 -6.766 1.00 50.09 98 ALA A N 1
ATOM 771 C CA . ALA A 1 98 ? -2.842 12.918 -6.062 1.00 50.09 98 ALA A CA 1
ATOM 772 C C . ALA A 1 98 ? -4.288 12.489 -5.758 1.00 50.09 98 ALA A C 1
ATOM 774 O O . ALA A 1 98 ? -4.567 11.940 -4.689 1.00 50.09 9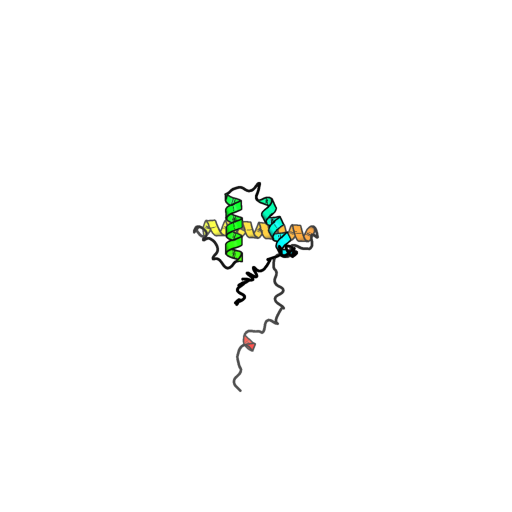8 ALA A O 1
ATOM 775 N N . TYR A 1 99 ? -5.216 12.733 -6.690 1.00 54.97 99 TYR A N 1
ATOM 776 C CA . TYR A 1 99 ? -6.536 12.105 -6.660 1.00 54.97 99 TYR A CA 1
ATOM 777 C C . TYR A 1 99 ? -6.362 10.622 -6.995 1.00 54.97 99 TYR A C 1
ATOM 779 O O . TYR A 1 99 ? -6.523 10.188 -8.134 1.00 54.97 99 TYR A O 1
ATOM 787 N N . CYS A 1 100 ? -5.979 9.827 -6.000 1.00 45.81 100 CYS A N 1
ATOM 788 C CA . CYS A 1 100 ? -6.024 8.380 -6.098 1.00 45.81 100 CYS A CA 1
ATOM 789 C C . CYS A 1 100 ? -7.488 7.964 -6.291 1.00 45.81 100 CYS A C 1
ATOM 791 O O . CYS A 1 100 ? -8.247 7.872 -5.336 1.00 45.81 100 CYS A O 1
ATOM 793 N N . SER A 1 101 ? -7.873 7.740 -7.548 1.00 50.12 101 SER A N 1
ATOM 794 C CA . SER A 1 101 ? -8.971 6.861 -7.952 1.00 50.12 101 SER A CA 1
ATOM 795 C C . SER A 1 101 ? -10.307 7.055 -7.211 1.00 50.12 101 SER A C 1
ATOM 797 O O . SER A 1 101 ? -10.946 6.094 -6.793 1.00 50.12 101 SER A O 1
ATOM 799 N N . SER A 1 102 ? -10.808 8.290 -7.124 1.00 47.62 102 SER A N 1
ATOM 800 C CA . SER A 1 102 ? -12.263 8.457 -7.185 1.00 47.62 102 SER A CA 1
ATOM 801 C C . SER A 1 102 ? -12.619 8.374 -8.659 1.00 47.62 102 SER A C 1
ATOM 803 O O . SER A 1 102 ? -12.560 9.363 -9.387 1.00 47.62 102 SER A O 1
ATOM 805 N N . GLY A 1 103 ? -12.857 7.152 -9.140 1.00 48.31 103 GLY A N 1
ATOM 806 C CA . GLY A 1 103 ? -13.413 6.962 -10.466 1.00 48.31 103 GLY A CA 1
ATOM 807 C C . GLY A 1 103 ? -14.640 7.853 -10.573 1.00 48.31 103 GLY A C 1
ATOM 808 O O . GLY A 1 103 ? -15.587 7.685 -9.803 1.00 48.31 103 GLY A O 1
ATOM 809 N N . ALA A 1 104 ? -14.608 8.793 -11.515 1.00 48.75 104 ALA A N 1
ATOM 810 C CA . ALA A 1 104 ? -15.784 9.469 -12.022 1.00 48.75 104 ALA A CA 1
ATOM 811 C C . ALA A 1 104 ? -16.688 8.400 -12.651 1.00 48.75 104 ALA A C 1
ATOM 813 O O . ALA A 1 104 ? -16.797 8.260 -13.867 1.00 48.75 104 ALA A O 1
ATOM 814 N N . LYS A 1 105 ? -17.329 7.587 -11.807 1.00 52.34 105 LYS A N 1
ATOM 815 C CA . LYS A 1 105 ? -18.580 6.954 -12.159 1.00 52.34 105 LYS A CA 1
ATOM 816 C C . LYS A 1 105 ? -19.481 8.140 -12.410 1.00 52.34 105 LYS A C 1
ATOM 818 O O . LYS A 1 105 ? -19.874 8.825 -11.467 1.00 52.34 105 LYS A O 1
ATOM 823 N N . LYS A 1 106 ? -19.710 8.419 -13.694 1.00 52.12 106 LYS A N 1
ATOM 824 C CA . LYS A 1 106 ? -20.841 9.214 -14.155 1.00 52.12 106 LYS A CA 1
ATOM 825 C C . LYS A 1 106 ? -21.983 8.872 -13.207 1.00 52.12 106 LYS A C 1
ATOM 827 O O . LYS A 1 106 ? -22.279 7.687 -13.035 1.00 52.12 106 LYS A O 1
ATOM 832 N N . VAL A 1 107 ? -22.511 9.871 -12.506 1.00 49.50 107 VAL A N 1
ATOM 833 C CA . VAL A 1 107 ? -23.724 9.711 -11.711 1.00 49.50 107 VAL A CA 1
ATOM 834 C C . VAL A 1 107 ? -24.808 9.381 -12.728 1.00 49.50 107 VAL A C 1
ATOM 836 O O . VAL A 1 107 ? -25.460 10.259 -13.272 1.00 49.50 107 VAL A O 1
ATOM 839 N N . THR A 1 108 ? -24.916 8.104 -13.085 1.00 56.47 108 THR A N 1
ATOM 840 C CA . THR A 1 108 ? -26.112 7.564 -13.696 1.00 56.47 108 THR A CA 1
ATOM 841 C C . THR A 1 108 ? -27.152 7.703 -12.608 1.00 56.47 108 THR A C 1
ATOM 843 O O . THR A 1 108 ? -27.013 7.103 -11.536 1.00 56.47 108 THR A O 1
ATOM 846 N N . GLU A 1 109 ? -28.082 8.611 -12.863 1.00 59.03 109 GLU A N 1
ATOM 847 C CA . GLU A 1 109 ? -29.334 8.811 -12.156 1.00 59.03 109 GLU A CA 1
ATOM 848 C C . GLU A 1 109 ? -29.733 7.550 -11.377 1.00 59.03 109 GLU A C 1
ATOM 850 O O . GLU A 1 109 ? -29.911 6.465 -11.938 1.00 59.03 109 GLU A O 1
ATOM 855 N N . ARG A 1 110 ? -29.750 7.649 -10.043 1.00 61.88 110 ARG A N 1
ATOM 856 C CA . ARG A 1 110 ? -30.131 6.522 -9.190 1.00 61.88 110 ARG A CA 1
ATOM 857 C C . ARG A 1 110 ? -31.634 6.307 -9.352 1.00 61.88 110 ARG A C 1
ATOM 859 O O . ARG A 1 110 ? -32.408 6.886 -8.600 1.00 61.88 110 ARG A O 1
ATOM 866 N N . HIS A 1 111 ? -32.028 5.476 -10.311 1.00 65.25 111 HIS A N 1
ATOM 867 C CA . HIS A 1 111 ? -33.427 5.098 -10.491 1.00 65.25 111 HIS A CA 1
ATOM 868 C C . HIS A 1 111 ? -33.952 4.415 -9.220 1.00 65.25 111 HIS A C 1
ATOM 870 O O . HIS A 1 111 ? -33.281 3.522 -8.667 1.00 65.25 111 HIS A O 1
ATOM 876 N N . ARG A 1 112 ? -35.120 4.862 -8.737 1.00 74.31 112 ARG A N 1
ATOM 877 C CA . ARG A 1 112 ? -35.761 4.325 -7.533 1.00 74.31 112 ARG A CA 1
ATOM 878 C C . ARG A 1 112 ? -36.088 2.841 -7.725 1.00 74.31 112 ARG A C 1
ATOM 880 O O . ARG A 1 112 ? -36.274 2.388 -8.854 1.00 74.31 112 ARG A O 1
ATOM 887 N N . PRO A 1 113 ? -36.122 2.046 -6.642 1.00 66.31 113 PRO A N 1
ATOM 888 C CA . PRO A 1 113 ? -36.422 0.616 -6.734 1.00 66.31 113 PRO A CA 1
ATOM 889 C C . PRO A 1 113 ? -37.798 0.344 -7.359 1.00 66.31 113 PRO A C 1
ATOM 891 O O . PRO A 1 113 ? -37.958 -0.673 -8.026 1.00 66.31 113 PRO A O 1
ATOM 894 N N . GLU A 1 114 ? -38.744 1.273 -7.202 1.00 67.62 114 GLU A N 1
ATOM 895 C CA . GLU A 1 114 ? -40.082 1.228 -7.806 1.00 67.62 114 GLU A CA 1
ATOM 896 C C . GLU A 1 114 ? -40.059 1.196 -9.346 1.00 67.62 114 GLU A C 1
ATOM 898 O O . GLU A 1 114 ? -40.938 0.599 -9.964 1.00 67.62 114 GLU A O 1
ATOM 903 N N . ASP A 1 115 ? -39.034 1.781 -9.968 1.00 68.38 115 ASP A N 1
ATOM 904 C CA . ASP A 1 115 ? -38.925 1.915 -11.425 1.00 68.38 115 ASP A CA 1
ATOM 905 C C . ASP A 1 115 ? -38.183 0.746 -12.086 1.00 68.38 115 ASP A C 1
ATOM 907 O O . ASP A 1 115 ? -38.079 0.661 -13.308 1.00 68.38 115 ASP A O 1
ATOM 911 N N . ARG A 1 116 ? -37.631 -0.166 -11.279 1.00 69.31 116 ARG A N 1
ATOM 912 C CA . ARG A 1 116 ? -36.929 -1.364 -11.766 1.00 69.31 116 ARG A CA 1
ATOM 913 C C . ARG A 1 116 ? -37.878 -2.511 -12.093 1.00 69.31 116 ARG A C 1
ATOM 915 O O . ARG A 1 116 ? -37.427 -3.551 -12.568 1.00 69.31 116 ARG A O 1
ATOM 922 N N . VAL A 1 117 ? -39.164 -2.354 -11.791 1.00 76.12 117 VAL A N 1
ATOM 923 C CA . VAL A 1 117 ? -40.169 -3.391 -12.002 1.00 76.12 117 VAL A CA 1
ATOM 924 C C . VAL A 1 117 ? -40.817 -3.168 -13.364 1.00 76.12 117 VAL A C 1
ATOM 926 O O . VAL A 1 117 ? -41.428 -2.129 -13.607 1.00 76.12 117 VAL A O 1
ATOM 929 N N . LEU A 1 118 ? -40.685 -4.156 -14.253 1.00 72.31 118 LEU A N 1
ATOM 930 C CA . LEU A 1 118 ? -41.408 -4.182 -15.521 1.00 72.31 118 LEU A CA 1
ATOM 931 C C . LEU A 1 118 ? -42.909 -4.237 -15.203 1.00 72.31 118 LEU A C 1
ATOM 933 O O . LEU A 1 118 ? -43.396 -5.237 -14.676 1.00 72.31 118 LEU A O 1
ATOM 937 N N . ARG A 1 119 ? -43.644 -3.159 -15.482 1.00 71.31 119 ARG A N 1
ATOM 938 C CA . ARG A 1 119 ? -45.107 -3.198 -15.421 1.00 71.31 119 ARG A CA 1
ATOM 939 C C . ARG A 1 119 ? -45.577 -4.016 -16.621 1.00 71.31 119 ARG A C 1
ATOM 941 O O . ARG A 1 119 ? -45.323 -3.624 -17.758 1.00 71.31 119 ARG A O 1
ATOM 948 N N . ALA A 1 120 ? -46.191 -5.168 -16.366 1.00 67.19 120 ALA A N 1
ATOM 949 C CA . ALA A 1 120 ? -46.920 -5.882 -17.405 1.00 67.19 120 ALA A CA 1
ATOM 950 C C . ALA A 1 120 ? -48.071 -4.981 -17.877 1.00 67.19 120 ALA A C 1
ATOM 952 O O . ALA A 1 120 ? -48.738 -4.356 -17.049 1.00 67.19 120 ALA A O 1
ATOM 953 N N . THR A 1 121 ? -48.212 -4.862 -19.195 1.00 57.06 121 THR A N 1
ATOM 954 C CA . THR A 1 121 ? -49.340 -4.179 -19.843 1.00 57.06 121 THR A CA 1
ATOM 955 C C . THR A 1 121 ? -50.521 -5.124 -19.948 1.00 57.06 121 THR A C 1
ATOM 957 O O . THR A 1 121 ? -50.273 -6.347 -20.069 1.00 57.06 121 THR A O 1
#

InterPro domains:
  IPR027973 40S small subunit processome assembly factor 1-like [PF15375] (14-96)
  IPR053030 Ribosomal biogenesis protein FAF1-like [PTHR28096] (4-121)

Sequence (121 aa):
MPMKKKETKGGSSAPDVAPEEPKMDIKSILKDIEFLGSSHMTWKEKKDLENRKVVSLGGKPPMKQRLPLSVARVTMKKQKEREEKLLQERAILGRFGAYCSSGAKKVTERHRPEDRVLRAT

Secondary structure (DSSP, 8-state):
-------------------------HHHHHHHHHHHGGGG--HHHHHHHHHHHHHHTTPPPPPPPP--HHHHHHHHHHHHHHHHHHHHHHHHTT-TT---------------GGGGS----

Foldseek 3Di:
DDDDDDDDDPPPPDPPPDPPPPPPDVVNVVVVVVVVPVVPDDPVVVVVVVQVVCVVVVHDHDDDDDDDPVVVVVVVVVVVVVVVVVVVVCVVVVVPDPPDDPPPPPPPPPDDPVVVDPDDD

Radius of gyration: 29.63 Å; chains: 1; bounding box: 84×52×90 Å

Organism: NCBI:txid2727402